Protein AF-A0A851TRT7-F1 (afdb_monomer)

Mean predicted aligned error: 15.46 Å

Nearest PDB structures (foldseek):
  5zjr-assembly1_A  TM=9.449E-01  e=1.842E-03  Drosophila melanogaster
  2r5z-assembly1_A  TM=9.494E-01  e=2.342E-03  Drosophila melanogaster
  2r5y-assembly1_A  TM=9.111E-01  e=3.786E-03  Drosophila melanogaster
  2lkx-assembly1_A  TM=8.620E-01  e=8.774E-03  Homo sapiens
  5zfz-assembly1_A  TM=4.861E-01  e=3.565E-03  Homo sapiens

Organism: NCBI:txid1977171

Foldseek 3Di:
DQVLQVLLCVVVVEGDHPVLVVCLVVVVDPPVSNVVVVVSSVVSVVVVVVVVVVPPDDDDDPDDDPPPPPVRPPPDYDDDDDDQDPVLVVVLVVVCVVPLDDDLVSLVVSCVVSVHDSVVSVVVSVVVVVVCCVVCVPPDDPPPPDPPDPPDDDDDDD

Structure (mmCIF, N/CA/C/O backbone):
data_AF-A0A851TRT7-F1
#
_entry.id   AF-A0A851TRT7-F1
#
loop_
_atom_site.group_PDB
_atom_site.id
_atom_site.type_symbol
_atom_site.label_atom_id
_atom_site.label_alt_id
_atom_site.label_comp_id
_atom_site.label_asym_id
_atom_site.label_entity_id
_atom_site.label_seq_id
_atom_site.pdbx_PDB_ins_code
_atom_site.Cartn_x
_atom_site.Cartn_y
_atom_site.Cartn_z
_atom_site.occupancy
_atom_site.B_iso_or_equiv
_atom_site.auth_seq_id
_atom_site.auth_comp_id
_atom_site.auth_asym_id
_atom_site.auth_atom_id
_atom_site.pdbx_PDB_model_num
ATOM 1 N N . GLN A 1 1 ? 5.908 -11.235 -17.893 1.00 61.75 1 GLN A N 1
ATOM 2 C CA . GLN A 1 1 ? 5.757 -10.195 -16.837 1.00 61.75 1 GLN A CA 1
ATOM 3 C C . GLN A 1 1 ? 6.042 -10.727 -15.430 1.00 61.75 1 GLN A C 1
ATOM 5 O O . GLN A 1 1 ? 6.773 -10.071 -14.699 1.00 61.75 1 GLN A O 1
ATOM 10 N N . GLY A 1 2 ? 5.484 -11.879 -15.021 1.00 73.25 2 GLY A N 1
ATOM 11 C CA . GLY A 1 2 ? 5.783 -12.477 -13.707 1.00 73.25 2 GLY A CA 1
ATOM 12 C C . GLY A 1 2 ? 7.253 -12.881 -13.538 1.00 73.25 2 GLY A C 1
ATOM 13 O O . GLY A 1 2 ? 7.841 -12.605 -12.496 1.00 73.25 2 GLY A O 1
ATOM 14 N N . ASP A 1 3 ? 7.866 -13.415 -14.595 1.00 76.50 3 ASP A N 1
ATOM 15 C CA . ASP A 1 3 ? 9.266 -13.871 -14.583 1.00 76.50 3 ASP A CA 1
ATOM 16 C C . ASP A 1 3 ? 10.262 -12.718 -14.416 1.00 76.50 3 ASP A C 1
ATOM 18 O O . ASP A 1 3 ? 11.251 -12.855 -13.701 1.00 76.50 3 ASP A O 1
ATOM 22 N N . VAL A 1 4 ? 9.948 -11.546 -14.982 1.00 76.75 4 VAL A N 1
ATOM 23 C CA . VAL A 1 4 ? 10.718 -10.299 -14.805 1.00 76.75 4 VAL A CA 1
ATOM 24 C C . VAL A 1 4 ? 10.757 -9.912 -13.326 1.00 76.75 4 VAL A C 1
ATOM 26 O O . VAL A 1 4 ? 11.814 -9.627 -12.769 1.00 76.75 4 VAL A O 1
ATOM 29 N N . GLY A 1 5 ? 9.600 -9.953 -12.659 1.00 77.12 5 GLY A N 1
ATOM 30 C CA . GLY A 1 5 ? 9.488 -9.609 -11.245 1.00 77.12 5 GLY A CA 1
ATOM 31 C C . GLY A 1 5 ? 10.256 -10.555 -10.317 1.00 77.12 5 GLY A C 1
ATOM 32 O O . GLY A 1 5 ? 10.811 -10.101 -9.314 1.00 77.12 5 GLY A O 1
ATOM 33 N N . LEU A 1 6 ? 10.337 -11.840 -10.680 1.00 78.56 6 LEU A N 1
ATOM 34 C CA . LEU A 1 6 ? 11.104 -12.857 -9.958 1.00 78.56 6 LEU A CA 1
ATOM 35 C C . LEU A 1 6 ? 12.615 -12.750 -10.228 1.00 78.56 6 LEU A C 1
ATOM 37 O O . LEU A 1 6 ? 13.416 -12.848 -9.300 1.00 78.56 6 LEU A O 1
ATOM 41 N N . ALA A 1 7 ? 13.021 -12.515 -11.479 1.00 75.94 7 ALA A N 1
ATOM 42 C CA . ALA A 1 7 ? 14.423 -12.321 -11.854 1.00 75.94 7 ALA A CA 1
ATOM 43 C C . ALA A 1 7 ? 15.017 -11.071 -11.183 1.00 75.94 7 ALA A C 1
ATOM 45 O O . ALA A 1 7 ? 16.109 -11.123 -10.616 1.00 75.94 7 ALA A O 1
ATOM 46 N N . MET A 1 8 ? 14.247 -9.980 -11.147 1.00 77.94 8 MET A N 1
ATOM 47 C CA . MET A 1 8 ? 14.565 -8.780 -10.371 1.00 77.94 8 MET A CA 1
ATOM 48 C C . MET A 1 8 ? 14.749 -9.071 -8.881 1.00 77.94 8 MET A C 1
ATOM 50 O O . MET A 1 8 ? 15.646 -8.518 -8.250 1.00 77.94 8 MET A O 1
ATOM 54 N N . GLY A 1 9 ? 13.910 -9.939 -8.313 1.00 74.69 9 GLY A N 1
ATOM 55 C CA . GLY A 1 9 ? 13.995 -10.317 -6.908 1.00 74.69 9 GLY A CA 1
ATOM 56 C C . GLY A 1 9 ? 15.285 -11.043 -6.552 1.00 74.69 9 GLY A C 1
ATOM 57 O O . GLY A 1 9 ? 15.882 -10.743 -5.519 1.00 74.69 9 GLY A O 1
ATOM 5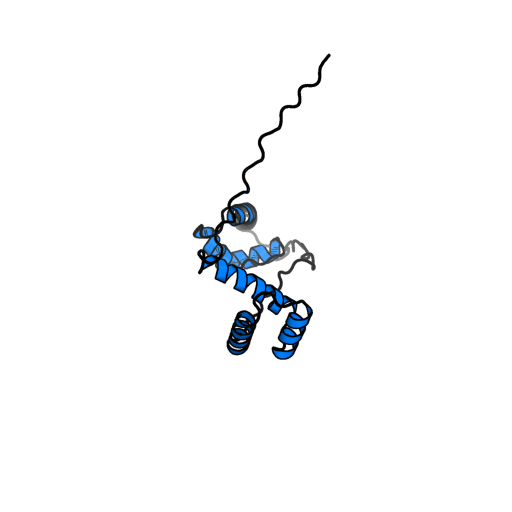8 N N . LYS A 1 10 ? 15.766 -11.914 -7.447 1.00 73.81 10 LYS A N 1
ATOM 59 C CA . LYS A 1 10 ? 17.060 -12.597 -7.303 1.00 73.81 10 LYS A CA 1
ATOM 60 C C . LYS A 1 10 ? 18.247 -11.631 -7.382 1.00 73.81 10 LYS A C 1
ATOM 62 O O . LYS A 1 10 ? 19.170 -11.760 -6.590 1.00 73.81 10 LYS A O 1
ATOM 67 N N . LEU A 1 11 ? 18.206 -10.654 -8.292 1.00 66.44 11 LEU A N 1
ATOM 68 C CA . LEU A 1 11 ? 19.319 -9.720 -8.529 1.00 66.44 11 LEU A CA 1
ATOM 69 C C . LEU A 1 11 ? 19.368 -8.547 -7.537 1.00 66.44 11 LEU A C 1
ATOM 71 O O . LEU A 1 11 ? 20.444 -8.091 -7.163 1.00 66.44 11 LEU A O 1
ATOM 75 N N . TYR A 1 12 ? 18.209 -8.054 -7.096 1.00 72.06 12 TYR A N 1
ATOM 76 C CA . TYR A 1 12 ? 18.093 -6.825 -6.299 1.00 72.06 12 TYR A CA 1
ATOM 77 C C . TYR A 1 12 ? 17.489 -7.049 -4.902 1.00 72.06 12 TYR A C 1
ATOM 79 O O . TYR A 1 12 ? 17.230 -6.090 -4.169 1.00 72.06 12 TYR A O 1
ATOM 87 N N . GLY A 1 13 ? 17.254 -8.308 -4.515 1.00 68.88 13 GLY A N 1
ATOM 88 C CA . GLY A 1 13 ? 16.808 -8.707 -3.176 1.00 68.88 13 GLY A CA 1
ATOM 89 C C . GLY A 1 13 ? 15.351 -8.366 -2.844 1.00 68.88 13 GLY A C 1
ATOM 90 O O . GLY A 1 13 ? 14.946 -8.481 -1.687 1.00 68.88 13 GLY A O 1
ATOM 91 N N . ASN A 1 14 ? 14.559 -7.923 -3.826 1.00 74.44 14 ASN A N 1
ATOM 92 C CA . ASN A 1 14 ? 13.146 -7.592 -3.654 1.00 74.44 14 ASN A CA 1
ATOM 93 C C . ASN A 1 14 ? 12.318 -8.032 -4.861 1.00 74.44 14 ASN A C 1
ATOM 95 O O . ASN A 1 14 ? 12.412 -7.434 -5.931 1.00 74.44 14 ASN A O 1
ATOM 99 N N . ASP A 1 15 ? 11.471 -9.043 -4.660 1.00 75.81 15 ASP A N 1
ATOM 100 C CA . ASP A 1 15 ? 10.549 -9.523 -5.688 1.00 75.81 15 ASP A CA 1
ATOM 101 C C . ASP A 1 15 ? 9.522 -8.437 -6.039 1.00 75.81 15 ASP A C 1
ATOM 103 O O . ASP A 1 15 ? 8.868 -7.849 -5.164 1.00 75.81 15 ASP A O 1
ATOM 107 N N . PHE A 1 16 ? 9.333 -8.199 -7.336 1.00 84.19 16 PHE A N 1
ATOM 108 C CA . PHE A 1 16 ? 8.209 -7.411 -7.828 1.00 84.19 16 PHE A CA 1
ATOM 109 C C . PHE A 1 16 ? 7.075 -8.340 -8.251 1.00 84.19 16 PHE A C 1
ATOM 111 O O . PHE A 1 16 ? 7.283 -9.360 -8.899 1.00 84.19 16 PHE A O 1
ATOM 118 N N . SER A 1 17 ? 5.841 -7.983 -7.898 1.00 82.50 17 SER A N 1
ATOM 119 C CA . SER A 1 17 ? 4.675 -8.741 -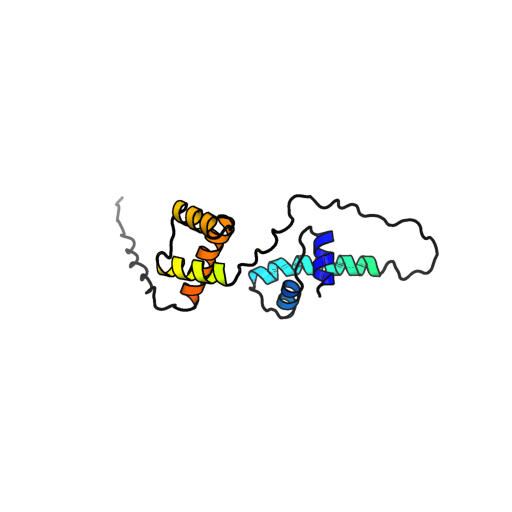8.364 1.00 82.50 17 SER A CA 1
ATOM 120 C C . SER A 1 17 ? 4.407 -8.470 -9.845 1.00 82.50 17 SER A C 1
ATOM 122 O O . SER A 1 17 ? 4.645 -7.355 -10.314 1.00 82.50 17 SER A O 1
ATOM 124 N N . GLN A 1 18 ? 3.811 -9.433 -10.555 1.00 86.75 18 GLN A N 1
ATOM 125 C CA . GLN A 1 18 ? 3.343 -9.236 -11.935 1.00 86.75 18 GLN A CA 1
ATOM 126 C C . GLN A 1 18 ? 2.461 -7.980 -12.057 1.00 86.75 18 GLN A C 1
ATOM 128 O O . GLN A 1 18 ? 2.637 -7.191 -12.983 1.00 86.75 18 GLN A O 1
ATOM 133 N N . THR A 1 19 ? 1.594 -7.720 -11.071 1.00 89.75 19 THR A N 1
ATOM 134 C CA . THR A 1 19 ? 0.752 -6.516 -11.033 1.00 89.75 19 THR A CA 1
ATOM 135 C C . THR A 1 19 ? 1.573 -5.225 -10.979 1.00 89.75 19 THR A C 1
ATOM 137 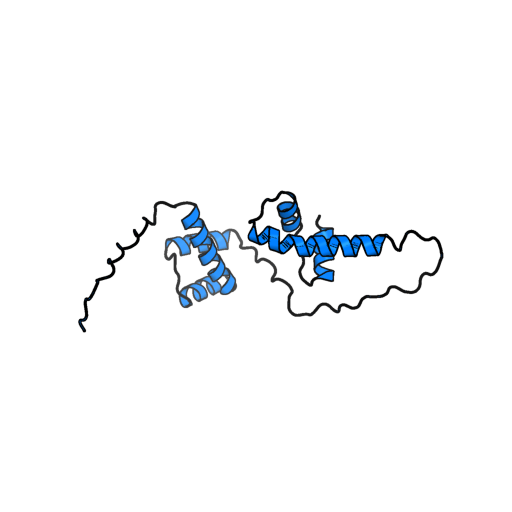O O . THR A 1 19 ? 1.151 -4.203 -11.511 1.00 89.75 19 THR A O 1
ATOM 140 N N . THR A 1 20 ? 2.745 -5.230 -10.337 1.00 89.12 20 THR A N 1
ATOM 141 C CA . THR A 1 20 ? 3.638 -4.062 -10.309 1.00 89.12 20 THR A CA 1
ATOM 142 C C . THR A 1 20 ? 4.204 -3.771 -11.694 1.00 89.12 20 THR A C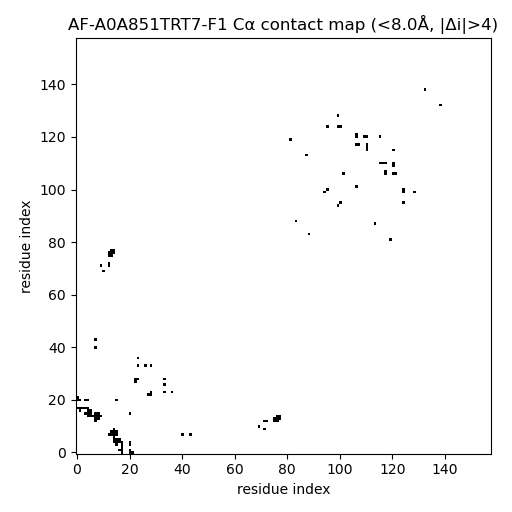 1
ATOM 144 O O . THR A 1 20 ? 4.155 -2.618 -12.115 1.00 89.12 20 THR A O 1
ATOM 147 N N . ILE A 1 21 ? 4.680 -4.803 -12.396 1.00 89.56 21 ILE A N 1
ATOM 148 C CA . ILE A 1 21 ? 5.263 -4.676 -13.739 1.00 89.56 21 ILE A CA 1
ATOM 149 C C . ILE A 1 21 ? 4.196 -4.233 -14.748 1.00 89.56 21 ILE A C 1
ATOM 151 O O . ILE A 1 21 ? 4.376 -3.236 -15.437 1.00 89.56 21 ILE A O 1
ATOM 155 N N . SER A 1 22 ? 3.020 -4.866 -14.731 1.00 91.00 22 SER A N 1
ATOM 156 C CA . SER A 1 22 ? 1.903 -4.487 -15.607 1.00 91.00 22 SER A CA 1
ATOM 157 C C . SER A 1 22 ? 1.443 -3.037 -15.391 1.00 91.00 22 SER A C 1
ATOM 159 O O . SER A 1 22 ? 1.219 -2.304 -16.352 1.00 91.00 22 SER A O 1
ATOM 161 N N . ARG A 1 23 ? 1.350 -2.568 -14.137 1.00 92.75 23 ARG A N 1
ATOM 162 C CA . ARG A 1 23 ? 1.003 -1.163 -13.854 1.00 92.75 23 ARG A CA 1
ATOM 163 C C . ARG A 1 23 ? 2.099 -0.181 -14.260 1.00 92.75 23 ARG A C 1
ATOM 165 O O . ARG A 1 23 ? 1.775 0.967 -14.545 1.00 92.75 23 ARG A O 1
ATOM 172 N N . PHE A 1 24 ? 3.362 -0.600 -14.239 1.00 92.50 24 PHE A N 1
ATOM 173 C CA . PHE A 1 24 ? 4.478 0.205 -14.725 1.00 92.50 24 PHE A CA 1
ATOM 174 C C . PHE A 1 24 ? 4.396 0.383 -16.248 1.00 92.50 24 PHE A C 1
ATOM 176 O O . PHE A 1 24 ? 4.402 1.516 -16.718 1.00 92.50 24 PHE A O 1
ATOM 183 N N . GLU A 1 25 ? 4.209 -0.703 -17.003 1.00 91.38 25 GLU A N 1
ATOM 184 C CA . GLU A 1 25 ? 4.058 -0.666 -18.468 1.00 91.38 25 GLU A CA 1
ATOM 185 C C . GLU A 1 25 ? 2.838 0.156 -18.908 1.00 91.38 25 GLU A C 1
ATOM 187 O O . GLU A 1 25 ? 2.924 0.957 -19.833 1.00 91.38 25 GLU A O 1
ATOM 192 N N . ALA A 1 26 ? 1.717 0.034 -18.191 1.00 93.69 26 ALA A N 1
ATOM 193 C CA . ALA A 1 26 ? 0.499 0.798 -18.464 1.00 93.69 26 ALA A CA 1
ATOM 194 C C . ALA A 1 26 ? 0.539 2.257 -17.956 1.00 93.69 26 ALA A C 1
ATOM 196 O O . ALA A 1 26 ? -0.500 2.914 -17.924 1.00 93.69 26 ALA A O 1
ATOM 197 N N . LEU A 1 27 ? 1.690 2.745 -17.469 1.00 92.12 27 LEU A N 1
ATOM 198 C CA . LEU A 1 27 ? 1.861 4.068 -16.842 1.00 92.12 27 LEU A CA 1
ATOM 199 C C . LEU A 1 27 ? 0.870 4.359 -15.699 1.00 92.12 27 LEU A C 1
ATOM 201 O O . LEU A 1 27 ? 0.652 5.501 -15.298 1.00 92.12 27 LEU A O 1
ATOM 205 N N . ASN A 1 28 ? 0.305 3.311 -15.106 1.00 93.50 28 ASN A N 1
ATOM 206 C CA . ASN A 1 28 ? -0.753 3.386 -14.110 1.00 93.50 28 ASN A CA 1
ATOM 207 C C . ASN A 1 28 ? -0.185 3.356 -12.681 1.00 93.50 28 ASN A C 1
ATOM 209 O O . ASN A 1 28 ? -0.667 2.636 -11.796 1.00 93.50 28 ASN A O 1
ATOM 213 N N . LEU A 1 29 ? 0.875 4.131 -12.454 1.00 91.19 29 LEU A N 1
ATOM 214 C CA . LEU A 1 29 ? 1.534 4.357 -11.169 1.00 91.19 29 LEU A CA 1
ATOM 215 C C . LEU A 1 29 ? 1.724 5.860 -10.965 1.00 91.19 29 LEU A C 1
ATOM 217 O O . LEU A 1 29 ? 1.745 6.634 -11.914 1.00 91.19 29 LEU A O 1
ATOM 221 N N . SER A 1 30 ? 1.899 6.291 -9.715 1.00 92.06 30 SER A N 1
ATOM 222 C CA . SER A 1 30 ? 2.266 7.689 -9.484 1.00 92.06 30 SER A CA 1
ATOM 223 C C . SER A 1 30 ? 3.638 7.991 -10.086 1.00 92.06 30 SER A C 1
ATOM 225 O O . SER A 1 30 ? 4.518 7.129 -10.080 1.00 92.06 30 SER A O 1
ATOM 227 N N . PHE A 1 31 ? 3.855 9.237 -10.512 1.00 90.69 31 PHE A N 1
ATOM 228 C CA . PHE A 1 31 ? 5.132 9.691 -11.073 1.00 90.69 31 PHE A CA 1
ATOM 229 C C . PHE A 1 31 ? 6.332 9.312 -10.189 1.00 90.69 31 PHE A C 1
ATOM 231 O O . PHE A 1 31 ? 7.297 8.710 -10.646 1.00 90.69 31 PHE A O 1
ATOM 238 N N . LYS A 1 32 ? 6.219 9.530 -8.872 1.00 90.50 32 LYS A N 1
ATOM 239 C CA . LYS A 1 32 ? 7.262 9.149 -7.906 1.00 90.50 32 LYS A CA 1
ATOM 240 C C . LYS A 1 32 ? 7.536 7.639 -7.864 1.00 90.50 32 LYS A C 1
ATOM 242 O O . LYS A 1 32 ? 8.665 7.249 -7.592 1.00 90.50 32 LYS A O 1
ATOM 247 N N . ASN A 1 33 ? 6.531 6.788 -8.083 1.00 89.19 33 ASN A N 1
ATOM 248 C CA . ASN A 1 33 ? 6.745 5.340 -8.195 1.00 89.19 33 ASN A CA 1
ATOM 249 C C . ASN A 1 33 ? 7.367 4.972 -9.545 1.00 89.19 33 ASN A C 1
ATOM 251 O O . ASN A 1 33 ? 8.267 4.141 -9.574 1.00 89.19 33 ASN A O 1
ATOM 255 N N . MET A 1 34 ? 6.947 5.627 -10.628 1.00 91.19 34 MET A N 1
ATOM 256 C CA . MET A 1 34 ? 7.517 5.439 -11.962 1.00 91.19 34 MET A CA 1
ATOM 257 C C . MET A 1 34 ? 9.020 5.745 -11.974 1.00 91.19 34 MET A C 1
ATOM 259 O O . MET A 1 34 ? 9.819 4.879 -12.314 1.00 91.19 34 MET A O 1
ATOM 263 N N . CYS A 1 35 ? 9.427 6.921 -11.482 1.00 91.62 35 CYS A N 1
ATOM 264 C CA . CYS A 1 35 ? 10.838 7.317 -11.400 1.00 91.62 35 CYS A CA 1
ATOM 265 C C . CYS A 1 35 ? 11.678 6.400 -10.504 1.00 91.62 35 CYS A C 1
ATOM 267 O O . CYS A 1 35 ? 12.880 6.289 -10.706 1.00 91.62 35 CYS A O 1
ATOM 269 N N . LYS A 1 36 ? 11.064 5.746 -9.512 1.00 87.88 36 LYS A N 1
ATOM 270 C CA . LYS A 1 36 ? 11.760 4.776 -8.658 1.00 87.88 36 LYS A CA 1
ATOM 271 C C . LYS A 1 36 ? 11.955 3.427 -9.340 1.00 87.88 36 LYS A C 1
ATOM 273 O O . LYS A 1 36 ? 12.968 2.784 -9.104 1.00 87.88 36 LYS A O 1
ATOM 278 N N . LEU A 1 37 ? 10.978 2.986 -10.130 1.00 89.38 37 LEU A N 1
ATOM 279 C CA . LEU A 1 37 ? 11.020 1.685 -10.797 1.00 89.38 37 LEU A CA 1
ATOM 280 C C . LEU A 1 37 ? 11.825 1.722 -12.097 1.00 89.38 37 LEU A C 1
ATOM 282 O O . LEU A 1 37 ? 12.505 0.748 -12.397 1.00 89.38 37 LEU A O 1
ATOM 286 N N . LYS A 1 38 ? 11.800 2.843 -12.825 1.00 90.56 38 LYS A N 1
ATOM 287 C CA . LYS A 1 38 ? 12.474 2.998 -14.119 1.00 90.56 38 LYS A CA 1
ATOM 288 C C . LYS A 1 38 ? 13.959 2.594 -14.101 1.00 90.56 38 LYS A C 1
ATOM 290 O O . LYS A 1 38 ? 14.287 1.674 -14.842 1.00 90.56 38 LYS A O 1
ATOM 295 N N . PRO A 1 39 ? 14.831 3.160 -13.243 1.00 89.69 39 PRO A N 1
ATOM 296 C CA . PRO A 1 39 ? 16.250 2.796 -13.252 1.00 89.69 39 PRO A CA 1
ATOM 297 C C . PRO A 1 39 ? 16.501 1.338 -12.839 1.00 89.69 39 PRO A C 1
ATOM 299 O O . PRO A 1 39 ? 17.484 0.741 -13.261 1.00 89.69 39 PRO A O 1
ATOM 302 N N . LEU A 1 40 ? 15.617 0.746 -12.026 1.00 87.25 40 LEU A N 1
ATOM 303 C CA . LEU A 1 40 ? 15.738 -0.654 -11.608 1.00 87.25 40 LEU A CA 1
ATOM 304 C C . LEU A 1 40 ? 15.420 -1.614 -12.761 1.00 87.25 40 LEU A C 1
ATOM 306 O O . LEU A 1 40 ? 16.131 -2.594 -12.953 1.00 87.25 40 LEU A O 1
ATOM 310 N N . LEU A 1 41 ? 14.362 -1.324 -13.523 1.00 88.31 41 LEU A N 1
ATOM 311 C CA . LEU A 1 41 ? 13.952 -2.135 -14.671 1.00 88.31 41 LEU A CA 1
ATOM 312 C C . LEU A 1 41 ? 14.895 -1.957 -15.863 1.00 88.31 41 LEU A C 1
ATOM 314 O O . LEU A 1 41 ? 15.185 -2.927 -16.551 1.00 88.31 41 LEU A O 1
ATOM 318 N N . GLU A 1 42 ? 15.407 -0.745 -16.072 1.00 88.62 42 GLU A N 1
ATOM 319 C CA . GLU A 1 42 ? 16.389 -0.447 -17.116 1.00 88.62 42 GLU A CA 1
ATOM 320 C C . GLU A 1 42 ? 17.709 -1.177 -16.867 1.00 88.62 42 GLU A C 1
ATOM 322 O O . GLU A 1 42 ? 18.211 -1.855 -17.759 1.00 88.62 42 GLU A O 1
ATOM 327 N N . LYS A 1 43 ? 18.241 -1.116 -15.641 1.00 85.88 43 LYS A N 1
ATOM 328 C CA . LYS A 1 43 ? 19.471 -1.837 -15.300 1.00 85.88 43 LYS A CA 1
ATOM 329 C C . LYS A 1 43 ? 19.315 -3.347 -15.504 1.00 85.88 43 LYS A C 1
ATOM 331 O O . LYS A 1 43 ? 20.176 -3.978 -16.099 1.00 85.88 43 LYS A O 1
ATOM 336 N N . TRP A 1 44 ? 18.192 -3.912 -15.069 1.00 86.56 44 TRP A N 1
ATOM 337 C CA . TRP A 1 44 ? 17.906 -5.329 -15.281 1.00 86.56 44 TRP A CA 1
ATOM 338 C C . TRP A 1 44 ? 17.818 -5.726 -16.747 1.00 86.56 44 TRP A C 1
ATOM 340 O O . TRP A 1 44 ? 18.307 -6.792 -17.104 1.00 86.56 44 TRP A O 1
ATOM 350 N N . LEU A 1 45 ? 17.210 -4.882 -17.582 1.00 87.44 45 LEU A N 1
ATOM 351 C CA . LEU A 1 45 ? 17.114 -5.146 -19.011 1.00 87.44 45 LEU A CA 1
ATOM 352 C C . LEU A 1 45 ? 18.512 -5.223 -19.640 1.00 87.44 45 LEU A C 1
ATOM 354 O O . LEU A 1 45 ? 18.812 -6.206 -20.306 1.00 87.44 45 LEU A O 1
ATOM 358 N N . ASN A 1 46 ? 19.390 -4.265 -19.320 1.00 86.75 46 ASN A N 1
ATOM 359 C CA . ASN A 1 46 ? 20.784 -4.266 -19.779 1.00 86.75 46 ASN A CA 1
ATOM 360 C C . ASN A 1 46 ? 21.559 -5.511 -19.297 1.00 86.75 46 ASN A C 1
ATOM 362 O O . ASN A 1 46 ? 22.278 -6.141 -20.076 1.00 86.75 46 ASN A O 1
ATOM 366 N N . ASP A 1 47 ? 21.402 -5.894 -18.024 1.00 83.56 47 ASP A N 1
ATOM 367 C CA . ASP A 1 47 ? 22.051 -7.085 -17.456 1.00 83.56 47 ASP A CA 1
ATOM 368 C C . ASP A 1 47 ? 21.561 -8.376 -18.152 1.00 83.56 47 ASP A C 1
ATOM 370 O O . ASP A 1 47 ? 22.350 -9.277 -18.444 1.00 83.56 47 ASP A O 1
ATOM 374 N N . ALA A 1 48 ? 20.259 -8.469 -18.445 1.00 82.25 48 ALA A N 1
ATOM 375 C CA . ALA A 1 48 ? 19.655 -9.608 -19.134 1.00 82.25 48 ALA A CA 1
ATOM 376 C C . ALA A 1 48 ? 20.091 -9.701 -20.607 1.00 82.25 48 ALA A C 1
ATOM 378 O O . ALA A 1 48 ? 20.388 -10.794 -21.089 1.00 82.25 48 ALA A O 1
ATOM 379 N N . GLU A 1 49 ? 20.178 -8.566 -21.304 1.00 81.94 49 GLU A N 1
ATOM 380 C CA . GLU A 1 49 ? 20.670 -8.487 -22.684 1.00 81.94 49 GLU A CA 1
ATOM 381 C C . GLU A 1 49 ? 22.146 -8.908 -22.771 1.00 81.94 49 GLU A C 1
ATOM 383 O O . GLU A 1 49 ? 22.504 -9.724 -23.624 1.00 81.94 49 GLU A O 1
ATOM 388 N N . THR A 1 50 ? 22.980 -8.465 -21.825 1.00 76.75 50 THR A N 1
ATOM 389 C CA . THR A 1 50 ? 24.411 -8.821 -21.752 1.00 76.75 50 THR A CA 1
ATOM 390 C C . THR A 1 50 ? 24.634 -10.314 -21.482 1.00 76.75 50 THR A C 1
ATOM 392 O O . THR A 1 50 ? 25.541 -10.919 -22.046 1.00 76.75 50 THR A O 1
ATOM 395 N N . MET A 1 51 ? 23.786 -10.950 -20.666 1.00 65.81 51 MET A N 1
ATOM 396 C CA . MET A 1 51 ? 23.845 -12.405 -20.453 1.00 65.81 51 MET A CA 1
ATOM 397 C C . MET A 1 51 ? 23.331 -13.214 -21.655 1.00 65.81 51 MET A C 1
ATOM 399 O O . MET A 1 51 ? 23.713 -14.369 -21.823 1.00 65.81 51 MET A O 1
ATOM 403 N N . SER A 1 52 ? 22.480 -12.629 -22.502 1.00 65.06 52 SER A N 1
ATOM 404 C CA . SER A 1 52 ? 21.930 -13.312 -23.681 1.00 65.06 52 SER A CA 1
ATOM 405 C C . SER A 1 52 ? 22.869 -13.313 -24.896 1.00 65.06 52 SER A C 1
ATOM 407 O O . SER A 1 52 ? 22.819 -14.239 -25.706 1.00 65.06 52 SER A O 1
ATOM 409 N N . VAL A 1 53 ? 23.757 -12.317 -25.018 1.00 57.53 53 VAL A N 1
ATOM 410 C CA . VAL A 1 53 ? 24.659 -12.164 -26.177 1.00 57.53 53 VAL A CA 1
ATOM 411 C C . VAL A 1 53 ? 25.867 -13.115 -26.148 1.00 57.53 53 VAL A C 1
ATOM 413 O O . VAL A 1 53 ? 26.354 -13.505 -27.209 1.00 57.53 53 VAL A O 1
ATOM 416 N N . ASP A 1 54 ? 26.278 -13.598 -24.971 1.00 50.84 54 ASP A N 1
ATOM 417 C CA . ASP A 1 54 ? 27.363 -14.589 -24.813 1.00 50.84 54 ASP A CA 1
ATOM 418 C C . ASP A 1 54 ? 26.966 -16.012 -25.275 1.00 50.84 54 ASP A C 1
ATOM 420 O O . ASP A 1 54 ? 27.804 -16.891 -25.444 1.00 50.84 54 ASP A O 1
ATOM 424 N N . SER A 1 55 ? 25.678 -16.252 -25.558 1.00 47.59 55 SER A N 1
ATOM 425 C CA . SER A 1 55 ? 25.162 -17.558 -26.013 1.00 47.59 55 SER A CA 1
ATOM 426 C C . SER A 1 55 ? 25.168 -17.754 -27.540 1.00 47.59 55 SER A C 1
ATOM 428 O O . SER A 1 55 ? 24.623 -18.741 -28.032 1.00 47.59 55 SER A O 1
ATOM 430 N N . THR A 1 56 ? 25.753 -16.833 -28.316 1.00 47.53 56 THR A N 1
ATOM 431 C CA . THR A 1 56 ? 25.733 -16.874 -29.797 1.00 47.53 56 THR A CA 1
ATOM 432 C C . THR A 1 56 ? 26.996 -17.455 -30.450 1.00 47.53 56 THR A C 1
ATOM 434 O O . THR A 1 56 ? 27.089 -17.481 -31.677 1.00 47.53 56 THR A O 1
ATOM 437 N N . LEU A 1 57 ? 27.944 -17.994 -29.673 1.00 43.00 57 LEU A N 1
ATOM 438 C CA . LEU A 1 57 ? 29.110 -18.713 -30.204 1.00 43.00 57 LEU A CA 1
ATOM 439 C C . LEU A 1 57 ? 28.945 -20.240 -30.054 1.00 43.00 57 LEU A C 1
ATOM 441 O O . LEU A 1 57 ? 28.688 -20.715 -28.947 1.00 43.00 57 LEU A O 1
ATOM 445 N N . PRO A 1 58 ? 29.121 -21.048 -31.120 1.00 49.91 58 PRO A N 1
ATOM 446 C CA . PRO A 1 58 ? 29.085 -22.499 -31.007 1.00 49.91 58 PRO A CA 1
ATOM 447 C C . PRO A 1 58 ? 30.467 -23.037 -30.603 1.00 49.91 58 PRO A C 1
ATOM 449 O O . PRO A 1 58 ? 31.359 -23.145 -31.443 1.00 49.91 58 PRO A O 1
ATOM 452 N N . SER A 1 59 ? 30.666 -23.427 -29.339 1.00 41.88 59 SER A N 1
ATOM 453 C CA . SER A 1 59 ? 31.635 -24.488 -29.006 1.00 41.88 59 SER A CA 1
ATOM 454 C C . SER A 1 59 ? 31.502 -25.047 -27.584 1.00 41.88 59 SER A C 1
ATOM 456 O O . SER A 1 59 ? 31.035 -24.348 -26.688 1.00 41.88 59 SER A O 1
ATOM 458 N N . PRO A 1 60 ? 31.873 -26.327 -27.382 1.00 52.28 60 PRO A N 1
ATOM 459 C CA . PRO A 1 60 ? 31.403 -27.158 -26.286 1.00 52.28 60 PRO A CA 1
ATOM 460 C C . PRO A 1 60 ? 32.257 -26.958 -25.036 1.00 52.28 60 PRO A C 1
ATOM 462 O O . PRO A 1 60 ? 33.475 -26.962 -25.131 1.00 52.28 60 PRO A O 1
ATOM 465 N N . ASN A 1 61 ? 31.619 -26.825 -23.871 1.00 38.59 61 ASN A N 1
ATOM 466 C CA . ASN A 1 61 ? 32.131 -27.290 -22.576 1.00 38.59 61 ASN A CA 1
ATOM 467 C C . ASN A 1 61 ? 31.015 -27.157 -21.519 1.00 38.59 61 ASN A C 1
ATOM 469 O O . ASN A 1 61 ? 30.609 -26.039 -21.207 1.00 38.59 61 ASN A O 1
ATOM 473 N N . PRO A 1 62 ? 30.505 -28.252 -20.924 1.00 47.56 62 PRO A N 1
ATOM 474 C CA . PRO A 1 62 ? 29.443 -28.189 -19.924 1.00 47.56 62 PRO A CA 1
ATOM 475 C C . PRO A 1 62 ? 30.019 -28.002 -18.514 1.00 47.56 62 PRO A C 1
ATOM 477 O O . PRO A 1 62 ? 29.648 -28.724 -17.601 1.00 47.56 62 PRO A O 1
ATOM 480 N N . LEU A 1 63 ? 30.973 -27.094 -18.310 1.00 47.38 63 LEU A N 1
ATOM 481 C CA . LEU A 1 63 ? 31.606 -26.905 -17.002 1.00 47.38 63 LEU A CA 1
ATOM 482 C C . LEU A 1 63 ? 32.090 -25.466 -16.854 1.00 47.38 63 LEU A C 1
ATOM 484 O O . LEU A 1 63 ? 33.246 -25.171 -17.131 1.00 47.38 63 LEU A O 1
ATOM 488 N N . SER A 1 64 ? 31.190 -24.581 -16.429 1.00 38.59 64 SER A N 1
ATOM 489 C CA . SER A 1 64 ? 31.448 -23.464 -15.504 1.00 38.59 64 SER A CA 1
ATOM 490 C C . SER A 1 64 ? 30.258 -22.522 -15.563 1.00 38.59 64 SER A C 1
ATOM 492 O O . SER A 1 64 ? 30.233 -21.571 -16.332 1.00 38.59 64 SER A O 1
ATOM 494 N N . SER A 1 65 ? 29.256 -22.783 -14.728 1.00 45.31 65 SER A N 1
ATOM 495 C CA . SER A 1 65 ? 28.385 -21.705 -14.275 1.00 45.31 65 SER A CA 1
ATOM 496 C C . SER A 1 65 ? 29.268 -20.796 -13.417 1.00 45.31 65 SER A C 1
ATOM 498 O O . SER A 1 65 ? 29.713 -21.264 -12.363 1.00 45.31 65 SER A O 1
ATOM 500 N N . PRO A 1 66 ? 29.523 -19.520 -13.760 1.00 40.50 66 PRO A N 1
ATOM 501 C CA . PRO A 1 66 ? 29.853 -18.572 -12.723 1.00 40.50 66 PRO A CA 1
ATOM 502 C C . PRO A 1 66 ? 28.539 -18.398 -11.974 1.00 40.50 66 PRO A C 1
ATOM 504 O O . PRO A 1 66 ? 27.664 -17.624 -12.356 1.00 40.50 66 PRO A O 1
ATOM 507 N N . SER A 1 67 ? 28.355 -19.213 -10.937 1.00 44.53 67 SER A N 1
ATOM 508 C CA . SER A 1 67 ? 27.495 -18.848 -9.829 1.00 44.53 67 SER A CA 1
ATOM 509 C C . SER A 1 67 ? 28.048 -17.521 -9.324 1.00 44.53 67 SER A C 1
ATOM 511 O O . SER A 1 67 ? 28.940 -17.500 -8.478 1.00 44.53 67 SER A O 1
ATOM 513 N N . LEU A 1 68 ? 27.580 -16.412 -9.905 1.00 44.53 68 LEU A N 1
ATOM 514 C CA . LEU A 1 68 ? 27.720 -15.089 -9.331 1.00 44.53 68 LEU A CA 1
ATOM 515 C C . LEU A 1 68 ? 26.934 -15.144 -8.028 1.00 44.53 68 LEU A C 1
ATOM 517 O O . LEU A 1 68 ? 25.737 -14.870 -7.969 1.00 44.53 68 LEU A O 1
ATOM 521 N N . GLY A 1 69 ? 27.639 -15.609 -6.999 1.00 39.09 69 GLY A N 1
ATOM 522 C CA . GLY A 1 69 ? 27.244 -15.584 -5.613 1.00 39.09 69 GLY A CA 1
ATOM 523 C C . GLY A 1 69 ? 27.137 -14.136 -5.183 1.00 39.09 69 GLY A C 1
ATOM 524 O O . GLY A 1 69 ? 28.026 -13.598 -4.536 1.00 39.09 69 GLY A O 1
ATOM 525 N N . PHE A 1 70 ? 26.028 -13.503 -5.539 1.00 41.59 70 PHE A N 1
ATOM 526 C CA . PHE A 1 70 ? 25.448 -12.516 -4.660 1.00 41.59 70 PHE A CA 1
ATOM 527 C C . PHE A 1 70 ? 24.511 -13.283 -3.738 1.00 41.59 70 PHE A C 1
ATOM 529 O O . PHE A 1 70 ? 23.312 -13.408 -3.991 1.00 41.59 70 PHE A O 1
ATOM 536 N N . ASP A 1 71 ? 25.121 -13.885 -2.715 1.00 41.22 71 ASP A N 1
ATOM 537 C CA . ASP A 1 71 ? 24.429 -14.425 -1.555 1.00 41.22 71 ASP A CA 1
ATOM 538 C C . ASP A 1 71 ? 23.538 -13.298 -1.027 1.00 41.22 71 ASP A C 1
ATOM 540 O O . ASP A 1 71 ? 24.005 -12.266 -0.533 1.00 41.22 71 ASP A O 1
ATOM 544 N N . GLY A 1 72 ? 22.248 -13.419 -1.341 1.00 44.16 72 GLY A N 1
ATOM 545 C CA . GLY A 1 72 ? 21.279 -12.362 -1.155 1.00 44.16 72 GLY A CA 1
ATOM 546 C C . GLY A 1 72 ? 21.276 -11.950 0.303 1.00 44.16 72 GLY A C 1
ATOM 547 O O . GLY A 1 72 ? 20.891 -12.737 1.164 1.00 44.16 72 GLY A O 1
ATOM 548 N N . LEU A 1 73 ? 21.683 -10.703 0.562 1.00 45.00 73 LEU A N 1
ATOM 549 C CA . LEU A 1 73 ? 21.659 -10.096 1.889 1.00 45.00 73 LEU A CA 1
ATOM 550 C C . LEU A 1 73 ? 20.346 -10.479 2.609 1.00 45.00 73 LEU A C 1
ATOM 552 O O . LEU A 1 73 ? 19.268 -10.060 2.166 1.00 45.00 73 LEU A O 1
ATOM 556 N N . PRO A 1 74 ? 20.396 -11.240 3.720 1.00 44.50 74 PRO A N 1
ATOM 557 C CA . PRO A 1 74 ? 19.219 -11.893 4.308 1.00 44.50 74 PRO A CA 1
ATOM 558 C C . PRO A 1 74 ? 18.207 -10.933 4.966 1.00 44.50 74 PRO A C 1
ATOM 560 O O . PRO A 1 74 ? 17.247 -11.367 5.597 1.00 44.50 74 PRO A O 1
ATOM 563 N N . GLY A 1 75 ? 18.376 -9.616 4.823 1.00 45.59 75 GLY A N 1
ATOM 564 C CA . GLY A 1 75 ? 17.676 -8.616 5.630 1.00 45.59 75 GLY A CA 1
ATOM 565 C C . GLY A 1 75 ? 16.507 -7.878 4.976 1.00 45.59 75 GLY A C 1
ATOM 566 O O . GLY A 1 75 ? 15.874 -7.072 5.655 1.00 45.59 75 GLY A O 1
ATOM 567 N N . ARG A 1 76 ? 16.207 -8.068 3.681 1.00 48.53 76 ARG A N 1
ATOM 568 C CA . ARG A 1 76 ? 15.284 -7.150 2.972 1.00 48.53 76 ARG A CA 1
ATOM 569 C C . ARG A 1 76 ? 14.116 -7.790 2.240 1.00 48.53 76 ARG A C 1
ATOM 571 O O . ARG A 1 76 ? 13.491 -7.129 1.421 1.00 48.53 76 ARG A O 1
ATOM 578 N N . ARG A 1 77 ? 13.757 -9.029 2.581 1.00 59.03 77 ARG A N 1
ATOM 579 C CA . ARG A 1 77 ? 12.557 -9.667 2.024 1.00 59.03 77 ARG A CA 1
ATOM 580 C C . ARG A 1 77 ? 11.313 -8.913 2.495 1.00 59.03 77 ARG A C 1
ATOM 582 O O . ARG A 1 77 ? 11.025 -8.831 3.689 1.00 59.03 77 ARG A O 1
ATOM 589 N N . ARG A 1 78 ? 10.563 -8.345 1.553 1.00 60.56 78 ARG A N 1
ATOM 590 C CA . ARG A 1 78 ? 9.286 -7.674 1.826 1.00 60.56 78 ARG A CA 1
ATOM 591 C C . ARG A 1 78 ? 8.325 -8.627 2.556 1.00 60.56 78 ARG A C 1
ATOM 593 O O . ARG A 1 78 ? 8.105 -9.748 2.103 1.00 60.56 78 ARG A O 1
ATOM 600 N N . LYS A 1 79 ? 7.716 -8.171 3.661 1.00 68.69 79 LYS A N 1
ATOM 601 C CA . LYS A 1 79 ? 6.682 -8.931 4.394 1.00 68.69 79 LYS A CA 1
ATOM 602 C C . LYS A 1 79 ? 5.538 -9.302 3.440 1.00 68.69 79 LYS A C 1
ATOM 604 O O . LYS A 1 79 ? 5.023 -8.437 2.722 1.00 68.69 79 LYS A O 1
ATOM 609 N N . LYS A 1 80 ? 5.151 -10.584 3.429 1.00 72.31 80 LYS A N 1
ATOM 610 C CA . LYS A 1 80 ? 3.996 -11.058 2.652 1.00 72.31 80 LYS A CA 1
ATOM 611 C C . LYS A 1 80 ? 2.736 -10.328 3.122 1.00 72.31 80 LYS A C 1
ATOM 613 O O . LYS A 1 80 ? 2.589 -10.015 4.300 1.00 72.31 80 LYS A O 1
ATOM 618 N N . ARG A 1 81 ? 1.839 -10.025 2.184 1.00 75.12 81 ARG A N 1
ATOM 619 C CA . ARG A 1 81 ? 0.576 -9.347 2.485 1.00 75.12 81 ARG A CA 1
ATOM 620 C C . ARG A 1 81 ? -0.334 -10.284 3.283 1.00 75.12 81 ARG A C 1
ATOM 622 O O . ARG A 1 81 ? -0.639 -11.368 2.800 1.00 75.12 81 ARG A O 1
ATOM 629 N N . THR A 1 82 ? -0.812 -9.838 4.442 1.00 83.50 82 THR A N 1
ATOM 630 C CA . THR A 1 82 ? -1.859 -10.532 5.206 1.00 83.50 82 THR A CA 1
ATOM 631 C C . THR A 1 82 ? -3.201 -10.405 4.483 1.00 83.50 82 THR A C 1
ATOM 633 O O . THR A 1 82 ? -3.610 -9.293 4.129 1.00 83.50 82 THR A O 1
ATOM 636 N N . SER A 1 83 ? -3.875 -11.532 4.239 1.00 82.88 83 SER A N 1
ATOM 637 C CA . SER A 1 83 ? -5.272 -11.540 3.791 1.00 82.88 83 SER A CA 1
ATOM 638 C C . SER A 1 83 ? -6.178 -11.361 5.004 1.00 82.88 83 SER A C 1
ATOM 640 O O . SER A 1 83 ? -5.963 -12.012 6.020 1.00 82.88 83 SER A O 1
ATOM 642 N N . ILE A 1 84 ? -7.160 -10.467 4.914 1.00 84.25 84 ILE A N 1
ATOM 643 C CA . ILE A 1 84 ? -8.135 -10.238 5.985 1.00 84.25 84 ILE A CA 1
ATOM 644 C C . ILE A 1 84 ? -9.432 -10.907 5.552 1.00 84.25 84 ILE A C 1
ATOM 646 O O . ILE A 1 84 ? -10.008 -10.516 4.534 1.00 84.25 84 ILE A O 1
ATOM 650 N N . GLU A 1 85 ? -9.863 -11.910 6.312 1.00 88.69 85 GLU A N 1
ATOM 651 C CA . GLU A 1 85 ? -11.100 -12.648 6.059 1.00 88.69 85 GLU A CA 1
ATOM 652 C C . GLU A 1 85 ? -12.337 -11.745 6.123 1.00 88.69 85 GLU A C 1
ATOM 654 O O . GLU A 1 85 ? -12.346 -10.712 6.799 1.00 88.69 85 GLU A O 1
ATOM 659 N N . THR A 1 86 ? -13.413 -12.151 5.447 1.00 88.38 86 THR A N 1
ATOM 660 C CA . THR A 1 86 ? -14.668 -11.386 5.382 1.00 88.38 86 THR A CA 1
ATOM 661 C C . THR A 1 86 ? -15.254 -11.115 6.771 1.00 88.38 86 THR A C 1
ATOM 663 O O . THR A 1 86 ? -15.669 -9.990 7.045 1.00 88.38 86 THR A O 1
ATOM 666 N N . ASN A 1 87 ? -15.217 -12.100 7.673 1.00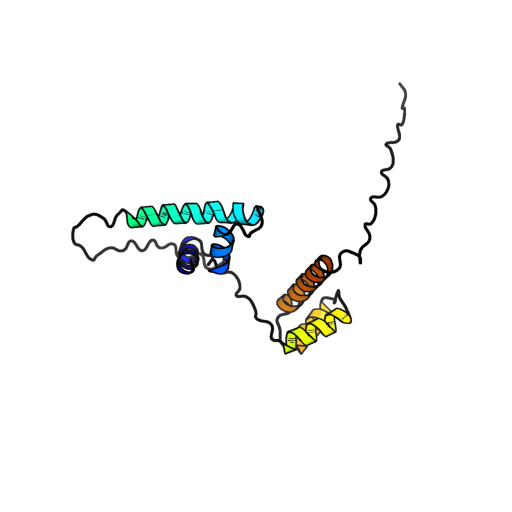 88.19 87 ASN A N 1
ATOM 667 C CA . ASN A 1 87 ? -15.744 -11.967 9.036 1.00 88.19 87 ASN A CA 1
ATOM 668 C C . ASN A 1 87 ? -14.935 -10.953 9.860 1.00 88.19 87 ASN A C 1
ATOM 670 O O . ASN A 1 87 ? -15.502 -10.058 10.487 1.00 88.19 87 ASN A O 1
ATOM 674 N N . VAL A 1 88 ? -13.602 -11.037 9.787 1.00 90.44 88 VAL A N 1
ATOM 675 C CA . VAL A 1 88 ? -12.677 -10.090 10.433 1.00 90.44 88 VAL A CA 1
ATOM 676 C C . VAL A 1 88 ? -12.882 -8.681 9.879 1.00 90.44 88 VAL A C 1
ATOM 678 O O . VAL A 1 88 ? -12.921 -7.706 10.628 1.00 90.44 88 VAL A O 1
ATOM 681 N N . ARG A 1 89 ? -13.067 -8.558 8.562 1.00 91.56 89 ARG A N 1
ATOM 682 C CA . ARG A 1 89 ? -13.345 -7.280 7.908 1.00 91.56 89 ARG A CA 1
ATOM 683 C C . ARG A 1 89 ? -14.640 -6.647 8.416 1.00 91.56 89 ARG A C 1
ATOM 685 O O . ARG A 1 89 ? -14.631 -5.456 8.717 1.00 91.56 89 ARG A O 1
ATOM 692 N N . PHE A 1 90 ? -15.713 -7.426 8.523 1.00 91.88 90 PHE A N 1
ATOM 693 C CA . PHE A 1 90 ? -16.995 -6.943 9.032 1.00 91.88 90 PHE A CA 1
ATOM 694 C C . PHE A 1 90 ? -16.875 -6.459 10.483 1.00 91.88 90 PHE A C 1
ATOM 696 O O . PHE A 1 90 ? -17.344 -5.370 10.817 1.00 91.88 90 PHE A O 1
ATOM 703 N N . ALA A 1 91 ? -16.180 -7.220 11.334 1.00 91.44 91 ALA A N 1
ATOM 704 C CA . ALA A 1 91 ? -15.920 -6.820 12.714 1.00 91.44 91 ALA A CA 1
ATOM 705 C C . ALA A 1 91 ? -15.114 -5.511 12.795 1.00 91.44 91 ALA A C 1
ATOM 707 O O . ALA A 1 91 ? -15.493 -4.600 13.529 1.00 91.44 91 ALA A O 1
ATOM 708 N N . LEU A 1 92 ? -14.064 -5.369 11.979 1.00 93.00 92 LEU A N 1
ATOM 709 C CA . LEU A 1 92 ? -13.268 -4.143 11.887 1.00 93.00 92 LEU A CA 1
ATOM 710 C C . LEU A 1 92 ? -14.084 -2.938 11.403 1.00 93.00 92 LEU A C 1
ATOM 712 O O . LEU A 1 92 ? -13.915 -1.832 11.913 1.00 93.00 92 LEU A O 1
ATOM 716 N N . GLU A 1 93 ? -14.981 -3.134 10.436 1.00 93.12 93 GLU A N 1
ATOM 717 C CA . GLU A 1 93 ? -15.892 -2.090 9.954 1.00 93.12 93 GLU A CA 1
ATOM 718 C C . GLU A 1 93 ? -16.877 -1.656 11.050 1.00 93.12 93 GLU A C 1
ATOM 720 O O . GLU A 1 93 ? -17.064 -0.453 11.241 1.00 93.12 93 GLU A O 1
ATOM 725 N N . LYS A 1 94 ? -17.418 -2.596 11.838 1.00 92.31 94 LYS A N 1
ATOM 726 C CA . LYS A 1 94 ? -18.256 -2.293 13.011 1.00 92.31 94 LYS A CA 1
ATOM 727 C C . LYS A 1 94 ? -17.483 -1.501 14.073 1.00 92.31 94 LYS A C 1
ATOM 729 O O . LYS A 1 94 ? -17.976 -0.476 14.538 1.00 92.31 94 LYS A O 1
ATOM 734 N N . SER A 1 95 ? -16.266 -1.926 14.418 1.00 90.62 95 SER A N 1
ATOM 735 C CA . SER A 1 95 ? -15.407 -1.205 15.370 1.00 90.62 95 SER A CA 1
ATOM 736 C C . SER A 1 95 ? -15.030 0.190 14.867 1.00 90.62 95 SER A C 1
ATOM 738 O O . SER A 1 95 ? -14.996 1.130 15.653 1.00 90.62 95 SER A O 1
ATOM 740 N N . PHE A 1 96 ? -14.804 0.358 13.559 1.00 92.19 96 PHE A N 1
ATOM 741 C CA . PHE A 1 96 ? -14.502 1.658 12.953 1.00 92.19 96 PHE A CA 1
ATOM 742 C C . PHE A 1 96 ? -15.656 2.658 13.072 1.00 92.19 96 PHE A C 1
ATOM 744 O O . PHE A 1 96 ? -15.407 3.842 13.284 1.00 92.19 96 PHE A O 1
ATOM 751 N N . LEU A 1 97 ? -16.904 2.196 12.947 1.00 89.12 97 LEU A N 1
ATOM 752 C CA . LEU A 1 97 ? -18.081 3.048 13.142 1.00 89.12 97 LEU A CA 1
ATOM 753 C C . LEU A 1 97 ? -18.234 3.495 14.601 1.00 89.12 97 LEU A C 1
ATOM 755 O O . LEU A 1 97 ? -18.678 4.614 14.837 1.00 89.12 97 LEU A O 1
ATOM 759 N N . ALA A 1 98 ? -17.843 2.650 15.561 1.00 90.25 98 ALA A N 1
ATOM 760 C CA . ALA A 1 98 ? -17.862 2.994 16.982 1.00 90.25 98 ALA A CA 1
ATOM 761 C C . ALA A 1 98 ? -16.727 3.960 17.368 1.00 90.25 98 ALA A C 1
ATOM 763 O O . ALA A 1 98 ? -16.962 4.946 18.062 1.00 90.25 98 ALA A O 1
ATOM 764 N N . ASN A 1 99 ? -15.501 3.701 16.902 1.00 87.12 99 ASN A N 1
ATOM 765 C CA . ASN A 1 99 ? -14.341 4.550 17.150 1.00 87.12 99 ASN A CA 1
ATOM 766 C C . ASN A 1 99 ? -13.379 4.535 15.945 1.00 87.12 99 ASN A C 1
ATOM 768 O O . ASN A 1 99 ? -12.707 3.544 15.658 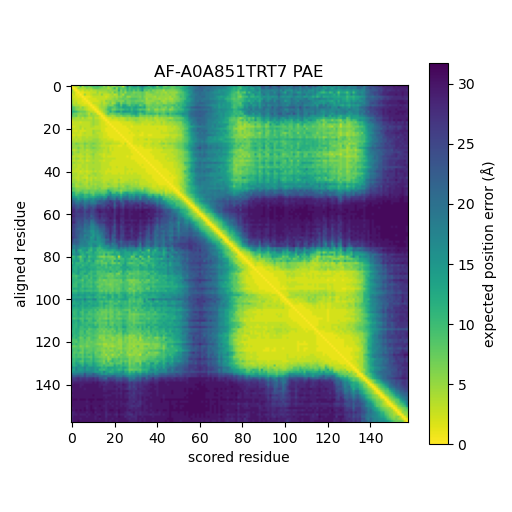1.00 87.12 99 ASN A O 1
ATOM 772 N N . GLN A 1 100 ? -13.263 5.669 15.246 1.00 89.00 100 GLN A N 1
ATOM 773 C CA . GLN A 1 100 ? -12.395 5.806 14.065 1.00 89.00 100 GLN A CA 1
ATOM 774 C C . GLN A 1 100 ? -10.901 5.974 14.403 1.00 89.00 100 GLN A C 1
ATOM 776 O O . GLN A 1 100 ? -10.035 5.874 13.518 1.00 89.00 100 GLN A O 1
ATOM 781 N N . LYS A 1 101 ? -10.583 6.288 15.665 1.00 90.38 101 LYS A N 1
ATOM 782 C CA . LYS A 1 101 ? -9.222 6.485 16.179 1.00 90.38 101 LYS A CA 1
ATOM 783 C C . LYS A 1 101 ? -9.043 5.686 17.478 1.00 90.38 101 LYS A C 1
ATOM 785 O O . LYS A 1 101 ? -8.860 6.297 18.530 1.00 90.38 101 LYS A O 1
ATOM 790 N N . PRO A 1 102 ? -9.073 4.344 17.403 1.00 89.88 102 PRO A N 1
ATOM 791 C CA . PRO A 1 102 ? -8.812 3.523 18.572 1.00 89.88 102 PRO A CA 1
ATOM 792 C C . PRO A 1 102 ? -7.404 3.805 19.103 1.00 89.88 102 PRO A C 1
ATOM 794 O O . PRO A 1 102 ? -6.445 3.991 18.343 1.00 89.88 102 PRO A O 1
ATOM 797 N N . THR A 1 103 ? -7.302 3.854 20.419 1.00 93.31 103 THR A N 1
ATOM 798 C CA . THR A 1 103 ? -6.061 3.921 21.178 1.00 93.31 103 THR A CA 1
ATOM 799 C C . THR A 1 103 ? -5.230 2.652 20.984 1.00 93.31 103 THR A C 1
ATOM 801 O O . THR A 1 103 ? -5.697 1.627 20.486 1.00 93.31 103 THR A O 1
ATOM 804 N N . SER A 1 104 ? -3.960 2.702 21.387 1.00 91.81 104 SER A N 1
ATOM 805 C CA . SER A 1 104 ? -3.062 1.544 21.309 1.00 91.81 104 SER A CA 1
ATOM 806 C C . SER A 1 104 ? -3.571 0.325 22.084 1.00 91.81 104 SER A C 1
ATOM 808 O O . SER A 1 104 ? -3.257 -0.796 21.685 1.00 91.81 104 SER A O 1
ATOM 810 N N . GLU A 1 105 ? -4.307 0.552 23.172 1.00 92.75 105 GLU A N 1
ATOM 811 C CA . GLU A 1 105 ? -4.919 -0.480 24.012 1.00 92.75 105 GLU A CA 1
ATOM 812 C C . GLU A 1 105 ? -6.153 -1.084 23.336 1.00 92.75 105 GLU A C 1
ATOM 814 O O . GLU A 1 105 ? -6.236 -2.297 23.178 1.00 92.75 105 GLU A O 1
ATOM 819 N N . GLU A 1 106 ? -7.047 -0.254 22.793 1.00 91.25 106 GLU A N 1
ATOM 820 C CA . GLU A 1 106 ? -8.194 -0.737 22.011 1.00 91.25 106 GLU A CA 1
ATOM 821 C C . GLU A 1 106 ? -7.751 -1.541 20.776 1.00 91.25 106 GLU A C 1
ATOM 823 O O . GLU A 1 106 ? -8.353 -2.560 20.443 1.00 91.25 106 GLU A O 1
ATOM 828 N N . ILE A 1 107 ? -6.661 -1.135 20.109 1.00 93.12 107 ILE A N 1
ATOM 829 C CA . ILE A 1 107 ? -6.081 -1.900 18.992 1.00 93.12 107 ILE A CA 1
ATOM 830 C C . ILE A 1 107 ? -5.594 -3.278 19.457 1.00 93.12 107 ILE A C 1
ATOM 832 O O . ILE A 1 107 ? -5.731 -4.237 18.700 1.00 93.12 107 ILE A O 1
ATOM 836 N N . LEU A 1 108 ? -5.021 -3.385 20.662 1.00 94.06 108 LEU A N 1
ATOM 837 C CA . LEU A 1 108 ? -4.605 -4.672 21.228 1.00 94.06 108 LEU A CA 1
ATOM 838 C C . LEU A 1 108 ? -5.813 -5.572 21.495 1.00 94.06 108 LEU A C 1
ATOM 840 O O . LEU A 1 108 ? -5.809 -6.712 21.049 1.00 94.06 108 LEU A O 1
ATOM 844 N N . LEU A 1 109 ? -6.869 -5.043 22.116 1.00 93.56 109 LEU A N 1
ATOM 845 C CA . LEU A 1 109 ? -8.092 -5.804 22.394 1.00 93.56 109 LEU A CA 1
ATOM 846 C C . LEU A 1 109 ? -8.749 -6.329 21.111 1.00 93.56 109 LEU A C 1
ATOM 848 O O . LEU A 1 109 ? -9.129 -7.495 21.029 1.00 93.56 109 LEU A O 1
ATOM 852 N N . ILE A 1 110 ? -8.830 -5.493 20.071 1.00 92.25 110 ILE A N 1
ATOM 853 C CA . ILE A 1 110 ? -9.361 -5.903 18.762 1.00 92.25 110 ILE A CA 1
ATOM 854 C C . ILE A 1 110 ? -8.454 -6.962 18.115 1.00 92.25 110 ILE A C 1
ATOM 856 O O . ILE A 1 110 ? -8.948 -7.895 17.484 1.00 92.25 110 ILE A O 1
ATOM 860 N N . ALA A 1 111 ? -7.134 -6.824 18.252 1.00 93.94 111 ALA A N 1
ATOM 861 C CA . ALA A 1 111 ? -6.167 -7.781 17.727 1.00 93.94 111 ALA A CA 1
ATOM 862 C C . ALA A 1 111 ? -6.303 -9.157 18.396 1.00 93.94 111 ALA A C 1
ATOM 864 O O . ALA A 1 111 ? -6.332 -10.162 17.689 1.00 93.94 111 ALA A O 1
ATOM 865 N N . GLU A 1 112 ? -6.459 -9.202 19.720 1.00 93.88 112 GLU A N 1
ATOM 866 C CA . GLU A 1 112 ? -6.701 -10.441 20.466 1.00 93.88 112 GLU A CA 1
ATOM 867 C C . GLU A 1 112 ? -8.049 -11.063 20.096 1.00 93.88 112 GLU A C 1
ATOM 869 O O . GLU A 1 112 ? -8.109 -12.239 19.746 1.00 93.88 112 GLU A O 1
ATOM 874 N N . GLN A 1 113 ? -9.120 -10.265 20.067 1.00 92.44 113 GLN A N 1
ATOM 875 C CA . GLN A 1 113 ? -10.462 -10.765 19.766 1.00 92.44 113 GLN A CA 1
ATOM 876 C C . GLN A 1 113 ? -10.604 -11.304 18.336 1.00 92.44 113 GLN A C 1
ATOM 878 O O . GLN A 1 113 ? -11.366 -12.239 18.099 1.00 92.44 113 GLN A O 1
ATOM 883 N N . LEU A 1 114 ? -9.884 -10.718 17.376 1.00 91.31 114 LEU A N 1
ATOM 884 C CA . LEU A 1 114 ? -9.885 -11.153 15.977 1.00 91.31 114 LEU A CA 1
ATOM 885 C C . LEU A 1 114 ? -8.726 -12.106 15.646 1.00 91.31 114 LEU A C 1
ATOM 887 O O . LEU A 1 114 ? -8.605 -12.523 14.496 1.00 91.31 114 LEU A O 1
ATOM 891 N N . ASN A 1 115 ? -7.883 -12.439 16.630 1.00 92.44 115 ASN A N 1
ATOM 892 C CA . ASN A 1 115 ? -6.679 -13.258 16.492 1.00 92.44 115 ASN A CA 1
ATOM 893 C C . ASN A 1 115 ? -5.752 -12.785 15.345 1.00 92.44 115 ASN A C 1
ATOM 895 O O . ASN A 1 115 ? -5.284 -13.574 14.523 1.00 92.44 115 ASN A O 1
ATOM 899 N N . MET A 1 116 ? -5.502 -11.475 15.273 1.00 92.50 116 MET A N 1
ATOM 900 C CA . MET A 1 116 ? -4.700 -10.799 14.242 1.00 92.50 116 MET A CA 1
ATOM 901 C C . MET A 1 116 ? -3.505 -10.054 14.853 1.00 92.50 116 MET A C 1
ATOM 903 O O . MET A 1 116 ? -3.527 -9.661 16.011 1.00 92.50 116 MET A O 1
ATOM 907 N N . GLU A 1 117 ? -2.455 -9.786 14.067 1.00 91.38 117 GLU A N 1
ATOM 908 C CA . GLU A 1 117 ? -1.312 -8.987 14.540 1.00 91.38 117 GLU A CA 1
ATOM 909 C C . GLU A 1 117 ? -1.730 -7.524 14.785 1.00 91.38 117 GLU A C 1
ATOM 911 O O . GLU A 1 117 ? -2.358 -6.893 13.928 1.00 91.38 117 GLU A O 1
ATOM 916 N N . LYS A 1 118 ? -1.302 -6.945 15.916 1.00 92.69 118 LYS A N 1
ATOM 917 C CA . LYS A 1 118 ? -1.543 -5.533 16.280 1.00 92.69 118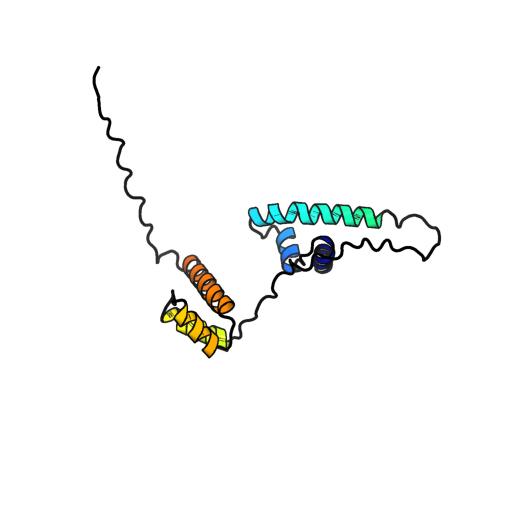 LYS A CA 1
ATOM 918 C C . LYS A 1 118 ? -1.240 -4.567 15.130 1.00 92.69 118 LYS A C 1
ATOM 920 O O . LYS A 1 118 ? -1.993 -3.628 14.871 1.00 92.69 118 LYS A O 1
ATOM 925 N N . GLU A 1 119 ? -0.140 -4.809 14.420 1.00 92.31 119 GLU A N 1
ATOM 926 C CA . GLU A 1 119 ? 0.299 -3.982 13.297 1.00 92.31 119 GLU A CA 1
ATOM 927 C C . GLU A 1 119 ? -0.665 -4.057 12.104 1.00 92.31 119 GLU A C 1
ATOM 929 O O . GLU A 1 119 ? -0.935 -3.037 11.470 1.00 92.31 119 GLU A O 1
ATOM 934 N N . VAL A 1 120 ? -1.257 -5.227 11.832 1.00 93.06 120 VAL A N 1
ATOM 935 C CA . VAL A 1 120 ? -2.264 -5.399 10.771 1.00 93.06 120 VAL A CA 1
ATOM 936 C C . VAL A 1 120 ? -3.505 -4.568 11.083 1.00 93.06 120 VAL A C 1
ATOM 938 O O . VAL A 1 120 ? -3.975 -3.833 10.214 1.00 93.06 120 VAL A O 1
ATOM 941 N N . ILE A 1 121 ? -3.992 -4.616 12.327 1.00 94.00 121 ILE A N 1
ATOM 942 C CA . ILE A 1 121 ? -5.158 -3.843 12.777 1.00 94.00 121 ILE A CA 1
ATOM 943 C C . ILE A 1 121 ? -4.858 -2.343 12.707 1.00 94.00 121 ILE A C 1
ATOM 945 O O . ILE A 1 121 ? -5.598 -1.584 12.078 1.00 94.00 121 ILE A O 1
ATOM 949 N N . ARG A 1 122 ? -3.715 -1.904 13.241 1.00 95.06 122 ARG A N 1
ATOM 950 C CA . ARG A 1 122 ? -3.280 -0.500 13.189 1.00 95.06 122 ARG A CA 1
ATOM 951 C C . ARG A 1 122 ? -3.202 0.031 11.752 1.00 95.06 122 ARG A C 1
ATOM 953 O O . ARG A 1 122 ? -3.724 1.109 11.452 1.00 95.06 122 ARG A O 1
ATOM 960 N N . VAL A 1 123 ? -2.568 -0.721 10.848 1.00 94.19 123 VAL A N 1
ATOM 961 C CA . VAL A 1 123 ? -2.452 -0.363 9.424 1.00 94.19 123 VAL A CA 1
ATOM 962 C C . VAL A 1 123 ? -3.821 -0.367 8.745 1.00 94.19 123 VAL A C 1
ATOM 964 O O . VAL A 1 123 ? -4.097 0.519 7.931 1.00 94.19 123 VAL A O 1
ATOM 967 N N . TRP A 1 124 ? -4.700 -1.306 9.097 1.00 94.81 124 TRP A N 1
ATOM 968 C CA . TRP A 1 124 ? -6.065 -1.347 8.585 1.00 94.81 124 TRP A CA 1
ATOM 969 C C . TRP A 1 124 ? -6.840 -0.073 8.941 1.00 94.81 124 TRP A C 1
ATOM 971 O O . TRP A 1 124 ? -7.366 0.571 8.032 1.00 94.81 124 TRP A O 1
ATOM 981 N N . PHE A 1 125 ? -6.822 0.369 10.204 1.00 94.31 125 PHE A N 1
ATOM 982 C CA . PHE A 1 125 ? -7.489 1.610 10.630 1.00 94.31 125 PHE A CA 1
ATOM 983 C C . PHE A 1 125 ? -6.916 2.847 9.919 1.00 94.31 125 PHE A C 1
ATOM 985 O O . PHE A 1 125 ? -7.665 3.730 9.489 1.00 94.31 125 PHE A O 1
ATOM 992 N N . CYS A 1 126 ? -5.595 2.907 9.719 1.00 92.56 126 CYS A N 1
ATOM 993 C CA . CYS A 1 126 ? -4.956 3.959 8.923 1.00 92.56 126 CYS A CA 1
ATOM 994 C C . CYS A 1 126 ? -5.458 3.980 7.473 1.00 92.56 126 CYS A C 1
ATOM 996 O O . CYS A 1 126 ? -5.872 5.032 6.979 1.00 92.56 126 CYS A O 1
ATOM 998 N N . ASN A 1 127 ? -5.462 2.827 6.805 1.00 93.81 127 ASN A N 1
ATOM 999 C CA . ASN A 1 127 ? -5.923 2.705 5.424 1.00 93.81 127 ASN A CA 1
ATOM 1000 C C . ASN A 1 127 ? -7.425 2.997 5.301 1.00 93.81 127 ASN A C 1
ATOM 1002 O O . ASN A 1 127 ? -7.848 3.670 4.358 1.00 93.81 127 ASN A O 1
ATOM 1006 N N . ARG A 1 128 ? -8.237 2.546 6.264 1.00 92.69 128 ARG A N 1
ATOM 1007 C CA . ARG A 1 128 ? -9.687 2.756 6.274 1.00 92.69 128 ARG A CA 1
ATOM 1008 C C . ARG A 1 128 ? -10.053 4.230 6.433 1.00 92.69 128 ARG A C 1
ATOM 1010 O O . ARG A 1 128 ? -10.924 4.702 5.699 1.00 92.69 128 ARG A O 1
ATOM 1017 N N . ARG A 1 129 ? -9.350 4.962 7.304 1.00 91.25 129 ARG A N 1
ATOM 1018 C CA . ARG A 1 129 ? -9.507 6.416 7.482 1.00 91.25 129 ARG A CA 1
ATOM 1019 C C . ARG A 1 129 ? -9.058 7.202 6.250 1.00 91.25 129 ARG A C 1
ATOM 1021 O O . ARG A 1 129 ? -9.699 8.175 5.868 1.00 91.25 129 ARG A O 1
ATOM 1028 N N . GLN A 1 130 ? -7.976 6.780 5.591 1.00 87.56 130 GLN A N 1
ATOM 1029 C CA . GLN A 1 130 ? -7.564 7.384 4.317 1.00 87.56 130 GLN A CA 1
ATOM 1030 C C . GLN A 1 130 ? -8.608 7.161 3.218 1.00 87.56 130 GLN A C 1
ATOM 1032 O O . GLN A 1 130 ? -8.894 8.085 2.460 1.00 87.56 130 GLN A O 1
ATOM 1037 N N . LYS A 1 131 ? -9.197 5.959 3.144 1.00 87.56 131 LYS A N 1
ATOM 1038 C CA . LYS A 1 131 ? -10.265 5.641 2.188 1.00 87.56 131 LYS A CA 1
ATOM 1039 C C . LYS A 1 131 ? -11.497 6.525 2.402 1.00 87.56 131 LYS A C 1
ATOM 1041 O O . LYS A 1 131 ? -12.026 7.045 1.428 1.00 87.56 131 LYS A O 1
ATOM 1046 N N . GLU A 1 132 ? -11.916 6.734 3.650 1.00 85.69 132 GLU A N 1
ATOM 1047 C CA . GLU A 1 132 ? -13.057 7.602 3.977 1.00 85.69 132 GLU A CA 1
ATOM 1048 C C . GLU A 1 132 ? -12.849 9.042 3.504 1.00 85.69 132 GLU A C 1
ATOM 1050 O O . GLU A 1 132 ? -13.697 9.577 2.798 1.00 85.69 132 GLU A O 1
ATOM 1055 N N . LYS A 1 133 ? -11.673 9.621 3.774 1.00 81.06 133 LYS A N 1
ATOM 1056 C CA . LYS A 1 133 ? -11.321 10.971 3.305 1.00 81.06 133 LYS A CA 1
ATOM 1057 C C . LYS A 1 133 ? -11.333 11.121 1.781 1.00 81.06 133 LYS A C 1
ATOM 1059 O O . LYS A 1 133 ? -11.514 12.228 1.292 1.00 81.06 133 LYS A O 1
ATOM 1064 N N . ARG A 1 134 ? -11.120 10.036 1.024 1.00 79.50 134 ARG A N 1
ATOM 1065 C CA . ARG A 1 134 ? -11.205 10.068 -0.446 1.00 79.50 134 ARG A CA 1
ATOM 1066 C C . ARG A 1 134 ? -12.630 9.965 -0.979 1.00 79.50 134 ARG A C 1
ATOM 1068 O O . ARG A 1 134 ? -12.885 10.476 -2.059 1.00 79.50 134 ARG A O 1
ATOM 1075 N N . ILE A 1 135 ? -13.516 9.270 -0.268 1.00 76.62 135 ILE A N 1
ATOM 1076 C CA . ILE A 1 135 ? -14.901 9.036 -0.705 1.00 76.62 135 ILE A CA 1
ATOM 1077 C C . ILE A 1 135 ? -15.814 10.174 -0.242 1.00 76.62 135 ILE A C 1
ATOM 1079 O O . ILE A 1 135 ? -16.719 10.551 -0.974 1.00 76.62 135 ILE A O 1
ATOM 1083 N N . ASN A 1 136 ? -15.553 10.748 0.937 1.00 67.06 136 ASN A N 1
ATOM 1084 C CA . ASN A 1 136 ? -16.370 11.804 1.524 1.00 67.06 136 ASN A CA 1
ATOM 1085 C C . ASN A 1 136 ? -15.555 13.101 1.722 1.00 67.06 136 ASN A C 1
ATOM 1087 O O . ASN A 1 136 ? -15.220 13.453 2.856 1.00 67.06 136 ASN A O 1
ATOM 1091 N N . PRO A 1 137 ? -15.210 13.827 0.639 1.00 58.44 137 PRO A N 1
ATOM 1092 C CA . PRO A 1 137 ? -14.409 15.052 0.724 1.00 58.44 137 PRO A CA 1
ATOM 1093 C C . PRO A 1 137 ? -15.124 16.220 1.432 1.00 58.44 137 PRO A C 1
ATOM 1095 O O . PRO A 1 137 ? -14.474 17.199 1.780 1.00 58.44 137 PRO A O 1
ATOM 1098 N N . CYS A 1 138 ? -16.436 16.127 1.688 1.00 50.38 138 CYS A N 1
ATOM 1099 C CA . CYS A 1 138 ? -17.242 17.210 2.268 1.00 50.38 138 CYS A CA 1
ATOM 1100 C C . CYS A 1 138 ? -17.290 17.230 3.816 1.00 50.38 138 CYS A C 1
ATOM 1102 O O . CYS A 1 138 ? -17.811 18.174 4.399 1.00 50.38 138 CYS A O 1
ATOM 1104 N N . GLY A 1 139 ? -16.749 16.215 4.507 1.00 51.00 139 GLY A N 1
ATOM 1105 C CA . GLY A 1 139 ? -16.780 16.135 5.983 1.00 51.00 139 GLY A CA 1
ATOM 1106 C C . GLY A 1 139 ? -15.677 16.921 6.703 1.00 51.00 139 GLY A C 1
ATOM 1107 O O . GLY A 1 139 ? -15.669 17.009 7.928 1.00 51.00 139 GLY A O 1
ATOM 1108 N N . SER A 1 140 ? -14.732 17.485 5.956 1.00 52.66 140 SER A N 1
ATOM 1109 C CA . SER A 1 140 ? -13.724 18.405 6.470 1.00 52.66 140 SER A CA 1
ATOM 1110 C C . SER A 1 140 ? -13.761 19.654 5.609 1.00 52.66 140 SER A C 1
ATOM 1112 O O . SER A 1 140 ? -13.105 19.703 4.568 1.00 52.66 140 SER A O 1
ATOM 1114 N N . GLY A 1 141 ? -14.546 20.645 6.033 1.00 42.25 141 GLY A N 1
ATOM 1115 C CA . GLY A 1 141 ? -14.414 21.993 5.499 1.00 42.25 141 GLY A CA 1
ATOM 1116 C C . GLY A 1 141 ? -12.940 22.418 5.545 1.00 42.25 141 GLY A C 1
ATOM 1117 O O . GLY A 1 141 ? -12.211 21.998 6.455 1.00 42.25 141 GLY A O 1
ATOM 1118 N N . PRO A 1 142 ? -12.462 23.200 4.566 1.00 43.53 142 PRO A N 1
ATOM 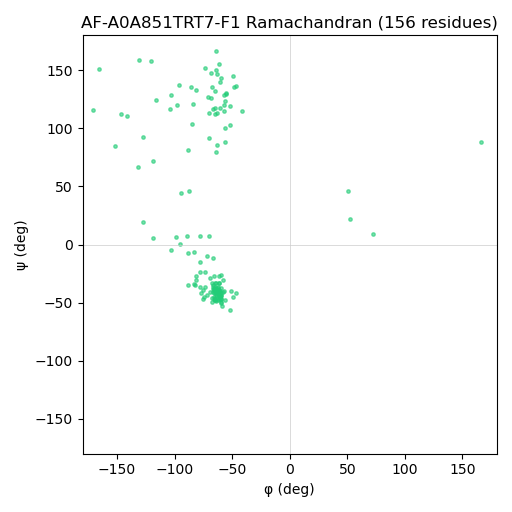1119 C CA . PRO A 1 142 ? -11.133 23.759 4.659 1.00 43.53 142 PRO A CA 1
ATOM 1120 C C . PRO A 1 142 ? -11.124 24.636 5.909 1.00 43.53 142 PRO A C 1
ATOM 1122 O O . PRO A 1 142 ? -11.866 25.612 5.995 1.00 43.53 142 PRO A O 1
ATOM 1125 N N . LEU A 1 143 ? -10.295 24.284 6.894 1.00 51.06 143 LEU A N 1
ATOM 1126 C CA . LEU A 1 143 ? -9.758 25.290 7.797 1.00 51.06 143 LEU A CA 1
ATOM 1127 C C . LEU A 1 143 ? -9.074 26.298 6.880 1.00 51.06 143 LEU A C 1
ATOM 1129 O O . LEU A 1 143 ? -8.004 26.024 6.333 1.00 51.06 143 LEU A O 1
ATOM 1133 N N . ALA A 1 144 ? -9.778 27.399 6.622 1.00 45.28 144 ALA A N 1
ATOM 1134 C CA . ALA A 1 144 ? -9.251 28.544 5.918 1.00 45.28 144 ALA A CA 1
ATOM 1135 C C . ALA A 1 144 ? -7.879 28.875 6.526 1.00 45.28 144 ALA A C 1
ATOM 1137 O O . ALA A 1 144 ? -7.739 28.829 7.755 1.00 45.28 144 ALA A O 1
ATOM 1138 N N . PRO A 1 145 ? -6.854 29.169 5.711 1.00 49.38 145 PRO A N 1
ATOM 1139 C CA . PRO A 1 145 ? -5.612 29.681 6.254 1.00 49.38 145 PRO A CA 1
ATOM 1140 C C . PRO A 1 145 ? -5.957 30.942 7.048 1.00 49.38 145 PRO A C 1
ATOM 1142 O O . PRO A 1 145 ? -6.603 31.852 6.526 1.00 49.38 145 PRO A O 1
ATOM 1145 N N . ALA A 1 146 ? -5.589 30.956 8.331 1.00 51.81 146 ALA A N 1
ATOM 1146 C CA . ALA A 1 146 ? -5.709 32.136 9.172 1.00 51.81 146 ALA A CA 1
ATOM 1147 C C . ALA A 1 146 ? -5.119 33.342 8.416 1.00 51.81 146 ALA A C 1
ATOM 1149 O O . ALA A 1 146 ? -4.057 33.186 7.801 1.00 51.81 146 ALA A O 1
ATOM 1150 N N . PRO A 1 147 ? -5.776 34.517 8.415 1.00 47.75 147 PRO A N 1
ATOM 1151 C CA . PRO A 1 147 ? -5.242 35.680 7.726 1.00 47.75 147 PRO A CA 1
ATOM 1152 C C . PRO A 1 147 ? -3.851 35.974 8.285 1.00 47.75 147 PRO A C 1
ATOM 1154 O O . PRO A 1 147 ? -3.674 36.171 9.491 1.00 47.75 147 PRO A O 1
ATOM 1157 N N . ALA A 1 148 ? -2.857 35.938 7.397 1.00 51.19 148 ALA A N 1
ATOM 1158 C CA . ALA A 1 148 ? -1.497 36.333 7.701 1.00 51.19 148 ALA A CA 1
ATOM 1159 C C . ALA A 1 148 ? -1.538 37.732 8.323 1.00 51.19 148 ALA A C 1
ATOM 1161 O O . ALA A 1 148 ? -2.023 38.681 7.704 1.00 51.19 148 ALA A O 1
ATOM 1162 N N . LYS A 1 149 ? -1.063 37.854 9.566 1.00 53.97 149 LYS A N 1
ATOM 1163 C CA . LYS A 1 149 ? -0.823 39.163 10.172 1.00 53.97 149 LYS A CA 1
ATOM 1164 C C . LYS A 1 149 ? 0.153 39.921 9.257 1.00 53.97 149 LYS A C 1
ATOM 1166 O O . LYS A 1 149 ? 1.186 39.344 8.910 1.00 53.97 149 LYS A O 1
ATOM 1171 N N . PRO A 1 150 ? -0.144 41.166 8.853 1.00 51.94 150 PRO A N 1
ATOM 1172 C CA . PRO A 1 150 ? 0.803 41.963 8.086 1.00 51.94 150 PRO A CA 1
ATOM 1173 C C . PRO A 1 150 ? 2.064 42.219 8.931 1.00 51.94 150 PRO A C 1
ATOM 1175 O O . PRO A 1 150 ? 1.955 42.338 10.157 1.00 51.94 150 PRO A O 1
ATOM 1178 N N . PRO A 1 151 ? 3.258 42.294 8.319 1.00 51.16 151 PRO A N 1
ATOM 1179 C CA . PRO A 1 151 ? 4.469 42.653 9.041 1.00 51.16 151 PRO A CA 1
ATOM 1180 C C . PRO A 1 151 ? 4.324 44.085 9.568 1.00 51.16 151 PRO A C 1
ATOM 1182 O O . PRO A 1 151 ? 4.239 45.042 8.800 1.00 51.16 151 PRO A O 1
ATOM 1185 N N . GLY A 1 152 ? 4.253 44.215 10.893 1.00 42.97 152 GLY A N 1
ATOM 1186 C CA . GLY A 1 152 ? 4.309 45.497 11.580 1.00 42.97 152 GLY A CA 1
ATOM 1187 C C . GLY A 1 152 ? 5.675 46.130 11.352 1.00 42.97 152 GLY A C 1
ATOM 1188 O O . GLY A 1 152 ? 6.691 45.614 11.813 1.00 42.97 152 GLY A O 1
ATOM 1189 N N . TYR A 1 153 ? 5.688 47.227 10.606 1.00 51.09 153 TYR A N 1
ATOM 1190 C CA . TYR A 1 153 ? 6.835 48.110 10.464 1.00 51.09 153 TYR A CA 1
ATOM 1191 C C . TYR A 1 153 ? 7.037 48.832 11.806 1.00 51.09 153 TYR A C 1
ATOM 1193 O O . TYR A 1 153 ? 6.184 49.621 12.209 1.00 51.09 153 TYR A O 1
ATOM 1201 N N . SER A 1 154 ? 8.142 48.562 12.504 1.00 52.03 154 SER A N 1
ATOM 1202 C CA . SER A 1 154 ? 8.608 49.402 13.616 1.00 52.03 154 SER A CA 1
ATOM 1203 C C . SER A 1 154 ? 9.698 50.338 13.095 1.00 52.03 154 SER A C 1
ATOM 1205 O O . SER A 1 154 ? 10.721 49.840 12.622 1.00 52.03 154 SER A O 1
ATOM 1207 N N . PRO A 1 155 ? 9.533 51.670 13.173 1.00 58.44 155 PRO A N 1
ATOM 1208 C CA . PRO A 1 155 ? 10.613 52.600 12.900 1.00 58.44 155 PRO A CA 1
ATOM 1209 C C . PRO A 1 155 ? 11.447 52.751 14.177 1.00 58.44 155 PRO A C 1
ATOM 1211 O O . PRO A 1 155 ? 10.920 53.159 15.211 1.00 58.44 155 PRO A O 1
ATOM 1214 N N . HIS A 1 156 ? 12.740 52.429 14.124 1.00 46.88 156 HIS A N 1
ATOM 1215 C CA . HIS A 1 156 ? 13.677 52.862 15.158 1.00 46.88 156 HIS A CA 1
ATOM 1216 C C . HIS A 1 156 ? 14.716 53.796 14.543 1.00 46.88 156 HIS A C 1
ATOM 1218 O O . HIS A 1 156 ? 15.357 53.477 13.545 1.00 46.88 156 HIS A O 1
ATOM 1224 N N . MET A 1 157 ? 14.778 54.976 15.150 1.00 53.44 157 MET A N 1
ATOM 1225 C CA . MET A 1 157 ? 15.561 56.156 14.803 1.00 53.44 157 MET A CA 1
ATOM 1226 C C . MET A 1 157 ? 17.067 55.943 14.998 1.00 53.44 157 MET A C 1
ATOM 1228 O O . MET A 1 157 ? 17.462 55.284 15.963 1.00 53.44 157 MET A O 1
ATOM 1232 N N . VAL A 1 158 ? 17.864 56.604 14.152 1.00 49.66 158 VAL A N 1
ATOM 1233 C CA . VAL A 1 158 ? 19.141 57.252 14.504 1.00 49.66 158 VAL A CA 1
ATOM 1234 C C . VAL A 1 158 ? 19.110 58.649 13.904 1.00 49.66 158 VAL A C 1
ATOM 1236 O O . VAL A 1 158 ? 18.683 58.751 12.731 1.00 49.66 158 VAL A O 1
#

Radius of gyration: 26.33 Å; Cα contacts (8 Å, |Δi|>4): 69; chains: 1; bounding box: 50×85×55 Å

InterPro domains:
  IPR000327 POU-specific domain [PF00157] (1-49)
  IPR000327 POU-specific domain [PS00465] (17-30)
  IPR000327 POU-specific domain [PS51179] (1-49)
  IPR000327 POU-specific domain [SM00352] (1-49)
  IPR001356 Homeodomain [PF00046] (78-134)
  IPR001356 Homeodomain [PS50071] (75-135)
  IPR001356 Homeodomain [SM00389] (77-139)
  IPR001356 Homeodomain [cd00086] (78-134)
  IPR009057 Homedomain-like superfamily [SSF46689] (54-136)
  IPR010982 Lambda repressor-like, DNA-binding domain superfamily [G3DSA:1.10.260.40] (1-49)
  IPR010982 Lambda repressor-like, DNA-binding domain supe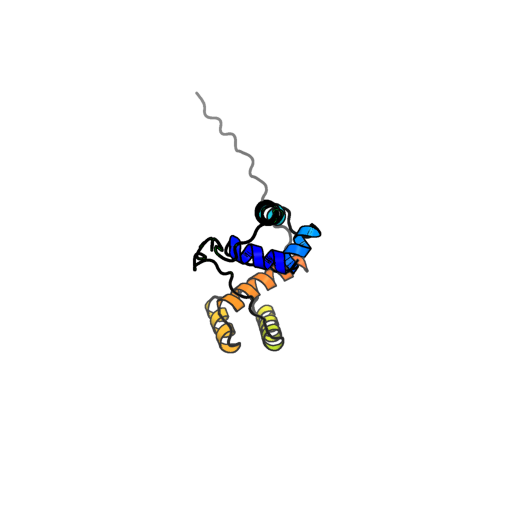rfamily [SSF47413] (1-49)
  IPR013847 POU domain [PR00028] (17-30)
  IPR013847 POU domain [PR00028] (33-48)
  IPR013847 POU domain [PR00028] (76-96)
  IPR013847 POU domain [PR00028] (111-126)
  IPR017970 Homeobox, conserved site [PS00027] (110-133)
  IPR050255 POU domain transcription factor [PTHR11636] (1-146)

Solvent-accessible surface area (backbone atoms only — not comparable to full-atom values): 10045 Å² total; per-residue (Å²): 98,52,64,58,16,48,53,43,16,67,77,69,47,46,69,42,53,39,69,55,49,54,27,54,77,68,62,67,53,56,68,75,55,46,68,61,46,48,64,58,55,50,52,48,50,54,55,52,52,61,63,56,63,74,70,78,67,95,76,92,75,101,77,75,80,81,75,77,76,66,75,63,73,91,82,56,73,74,80,80,84,82,83,78,52,72,68,58,47,52,53,50,53,54,48,40,74,75,46,75,75,65,50,79,65,56,39,44,55,54,14,62,77,65,73,45,58,50,66,58,52,52,50,47,49,52,52,52,54,54,50,46,55,70,74,48,64,79,83,58,72,79,80,68,79,75,80,78,77,75,86,80,84,78,89,80,88,131

Secondary structure (DSSP, 8-state):
-HHHHHHHHHHHS-PPPHHHHHHHHTT-S-HHHHHHHHHHHHHHHHHHHHHHHGGGS----------------TT-PPPPPPP--HHHHHHHHHHHHH-SS--HHHHHHHHHHTT--HHHHHHHHHHHHHHHHHH-GGGS---PPPPPPP--------

pLDDT: mean 74.79, std 19.03, range [38.59, 95.06]

Sequence (158 aa):
QGDVGLAMGKLYGNDFSQTTISRFEALNLSFKNMCKLKPLLEKWLNDAETMSVDSTLPSPNPLSSPSLGFDGLPGRRRKKRTSIETNVRFALEKSFLANQKPTSEEILLIAEQLNMEKEVIRVWFCNRRQKEKRINPCGSGPLAPAPAKPPGYSPHMV